Protein AF-A0A1B2LZU1-F1 (afdb_monomer)

Nearest PDB structures (foldseek):
  8csz-assembly1_D  TM=6.851E-01  e=4.241E-01  synthetic construct
  6xiq-assembly1_E  TM=4.852E-01  e=8.073E-02  Saccharomyces cerevisiae
  5jus-assembly1_J  TM=5.601E-01  e=2.158E-01  Saccharomyces cerevisiae
  3mp8-assembly1_A  TM=7.818E-01  e=1.205E+00  Escherichia coli K-12
  6rm3-assembly1_LM0  TM=7.828E-01  e=1.205E+00  Vairimorpha necatrix

Solvent-accessible surface area (backbone atoms only — not comparable to full-atom values): 5438 Å² total; per-residue (Å²): 132,89,72,71,48,81,79,76,89,70,82,91,74,69,86,69,76,86,82,53,71,69,42,51,28,28,62,37,94,87,60,80,92,61,48,61,63,41,35,35,60,30,41,42,81,91,58,24,32,33,28,71,89,74,47,78,44,50,53,91,52,42,42,75,48,48,72,66,24,60,73,68,66,24,60,59,52,76,39,97,80,84,46,79,44,129

Radius of gyration: 13.78 Å; Cα contacts (8 Å, |Δi|>4): 136; chains: 1; bounding box: 35×24×39 Å

Mean predicted aligned error: 8.66 Å

Organism: NCBI:txid1789224

Secondary structure (DSSP, 8-state):
-----PPP---S---S----TT-EEEEPTT-TT--S-EEEEEEETTTEEEETTS-EEEGGGEEEPPHHHHHHTS--EEETTTEEE-

Structure (mmCIF, N/CA/C/O backbone):
data_AF-A0A1B2LZU1-F1
#
_entry.id   AF-A0A1B2LZU1-F1
#
loop_
_atom_site.group_PDB
_atom_site.id
_atom_site.type_symbol
_atom_site.label_atom_id
_atom_site.label_alt_id
_atom_site.label_comp_id
_atom_site.label_asym_id
_atom_site.label_entity_id
_atom_site.label_seq_id
_atom_site.pdbx_PDB_ins_code
_atom_site.Cartn_x
_atom_site.Cartn_y
_atom_site.Cartn_z
_atom_site.occupancy
_atom_site.B_iso_or_equiv
_atom_site.auth_seq_id
_atom_site.auth_comp_id
_atom_site.auth_asym_id
_atom_site.auth_atom_id
_atom_site.pdbx_PDB_model_num
ATOM 1 N N . MET A 1 1 ? -19.984 5.454 4.957 1.00 60.00 1 MET A N 1
ATOM 2 C CA . MET A 1 1 ? -18.894 6.446 5.108 1.00 60.00 1 MET A CA 1
ATOM 3 C C . MET A 1 1 ? -17.610 5.660 5.332 1.00 60.00 1 MET A C 1
ATOM 5 O O . MET A 1 1 ? -17.675 4.691 6.077 1.00 60.00 1 MET A O 1
ATOM 9 N N . LYS A 1 2 ? -16.499 5.996 4.660 1.00 69.94 2 LYS A N 1
ATOM 10 C CA . LYS A 1 2 ? -15.183 5.410 4.972 1.00 69.94 2 LYS A CA 1
ATOM 11 C C . LYS A 1 2 ? -14.654 6.141 6.210 1.00 69.94 2 LYS A C 1
ATOM 13 O O . LYS A 1 2 ? -14.499 7.359 6.159 1.00 69.94 2 LYS A O 1
ATOM 18 N N . SER A 1 3 ? -14.466 5.446 7.325 1.00 70.75 3 SER A N 1
ATOM 19 C CA . SER A 1 3 ? -14.042 6.072 8.584 1.00 70.75 3 SER A CA 1
ATOM 20 C C . SER A 1 3 ? -12.531 5.998 8.706 1.00 70.75 3 SER A C 1
ATOM 22 O O . SER A 1 3 ? -12.029 4.924 8.983 1.00 70.75 3 SER A O 1
ATOM 24 N N . ASN A 1 4 ? -11.789 7.086 8.516 1.00 74.75 4 ASN A N 1
ATOM 25 C CA . ASN A 1 4 ? -10.340 7.051 8.737 1.00 74.75 4 ASN A CA 1
ATOM 26 C C . ASN A 1 4 ? -10.040 7.079 10.246 1.00 74.75 4 ASN A C 1
ATOM 28 O O . ASN A 1 4 ? -10.513 7.980 10.940 1.00 74.75 4 ASN A O 1
ATOM 32 N N . ILE A 1 5 ? -9.293 6.097 10.752 1.00 80.00 5 ILE A N 1
ATOM 33 C CA . ILE A 1 5 ? -8.872 6.024 12.159 1.00 80.00 5 ILE A CA 1
ATOM 34 C C . ILE A 1 5 ? -7.354 6.212 12.204 1.00 80.00 5 ILE A C 1
ATOM 36 O O . ILE A 1 5 ? -6.650 5.813 11.283 1.00 80.00 5 ILE A O 1
ATOM 40 N N . SER A 1 6 ? -6.826 6.834 13.255 1.00 76.12 6 SER A N 1
ATOM 41 C CA . SER A 1 6 ? -5.375 6.880 13.455 1.00 76.12 6 SER A CA 1
ATOM 42 C C . SER A 1 6 ? -4.865 5.496 13.844 1.00 76.12 6 SER A C 1
ATOM 44 O O . SER A 1 6 ? -5.411 4.883 14.765 1.00 76.12 6 SER A O 1
ATOM 46 N N . LYS A 1 7 ? -3.802 5.014 13.192 1.00 70.31 7 LYS A N 1
ATOM 47 C CA . LYS A 1 7 ? -3.124 3.800 13.651 1.00 70.31 7 LYS A CA 1
ATOM 48 C C . LYS A 1 7 ? -2.593 4.041 15.074 1.00 70.31 7 LYS A C 1
ATOM 50 O O . LYS A 1 7 ? -1.943 5.068 15.297 1.00 70.31 7 LYS A O 1
ATOM 55 N N . PRO A 1 8 ? -2.911 3.178 16.057 1.00 70.38 8 PRO A N 1
ATOM 56 C CA . PRO A 1 8 ? -2.353 3.314 17.395 1.00 70.38 8 PRO A CA 1
ATOM 57 C C . PRO A 1 8 ? -0.830 3.215 17.316 1.00 70.38 8 PRO A C 1
ATOM 59 O O . PRO A 1 8 ? -0.303 2.402 16.563 1.00 70.38 8 PRO A O 1
ATOM 62 N N . SER A 1 9 ? -0.122 4.034 18.091 1.00 62.78 9 SER A N 1
ATOM 63 C CA . SER A 1 9 ? 1.337 3.993 18.183 1.00 62.78 9 SER A CA 1
ATOM 64 C C . SER A 1 9 ? 1.762 2.660 18.814 1.00 62.78 9 SER A C 1
ATOM 66 O O . SER A 1 9 ? 1.853 2.547 20.036 1.00 62.78 9 SER A O 1
ATOM 68 N N . VAL A 1 10 ? 1.950 1.615 18.008 1.00 58.91 10 VAL A N 1
ATOM 69 C CA . VAL A 1 10 ? 2.421 0.317 18.498 1.00 58.91 10 VAL A CA 1
ATOM 70 C C . VAL A 1 10 ? 3.914 0.414 18.807 1.00 58.91 10 VAL A C 1
ATOM 72 O O . VAL A 1 10 ? 4.696 0.987 18.050 1.00 58.91 10 VAL A O 1
ATOM 75 N N . ALA A 1 11 ? 4.313 -0.112 19.963 1.00 50.06 11 ALA A N 1
ATOM 76 C CA . ALA A 1 11 ? 5.695 -0.118 20.417 1.00 50.06 11 ALA A CA 1
ATOM 77 C C . ALA A 1 11 ? 6.547 -1.036 19.527 1.00 50.06 11 ALA A C 1
ATOM 79 O O . ALA A 1 11 ? 6.605 -2.225 19.803 1.00 50.06 11 ALA A O 1
ATOM 80 N N . SER A 1 12 ? 7.152 -0.470 18.474 1.00 49.56 12 SER A N 1
ATOM 81 C CA . SER A 1 12 ? 8.376 -0.840 17.717 1.00 49.56 12 SER A CA 1
ATOM 82 C C . SER A 1 12 ? 8.691 -2.310 17.370 1.00 49.56 12 SER A C 1
ATOM 84 O O . SER A 1 12 ? 9.715 -2.564 16.744 1.00 49.56 12 SER A O 1
ATOM 86 N N . ASN A 1 13 ? 7.843 -3.268 17.729 1.00 50.22 13 ASN A N 1
ATOM 87 C CA . ASN A 1 13 ? 8.070 -4.706 17.596 1.00 50.22 13 ASN A CA 1
ATOM 88 C C . ASN A 1 13 ? 7.042 -5.360 16.664 1.00 50.22 13 ASN A C 1
ATOM 90 O O . ASN A 1 13 ? 7.113 -6.565 16.435 1.00 50.22 13 ASN A O 1
ATOM 94 N N . ASP A 1 14 ? 6.084 -4.581 16.159 1.00 49.69 14 ASP A N 1
ATOM 95 C CA . ASP A 1 14 ? 5.125 -5.035 15.166 1.00 49.69 14 ASP A CA 1
ATOM 96 C C . ASP A 1 14 ? 5.750 -4.844 13.783 1.00 49.69 14 ASP A C 1
ATOM 98 O O . ASP A 1 14 ? 6.030 -3.727 13.355 1.00 49.69 14 ASP A O 1
ATOM 102 N N . THR A 1 15 ? 6.056 -5.943 13.102 1.00 50.91 15 THR A N 1
ATOM 103 C CA . THR A 1 15 ? 6.669 -5.941 11.765 1.00 50.91 15 THR A CA 1
ATOM 104 C C . THR A 1 15 ? 5.687 -5.534 10.660 1.00 50.91 15 THR A C 1
ATOM 106 O O . THR A 1 15 ? 6.031 -5.604 9.479 1.00 50.91 15 THR A O 1
ATOM 109 N N . ALA A 1 16 ? 4.459 -5.139 11.013 1.00 55.75 16 ALA A N 1
ATOM 110 C CA . ALA A 1 16 ? 3.496 -4.576 10.082 1.00 55.75 16 ALA A CA 1
ATOM 111 C C . ALA A 1 16 ? 4.061 -3.271 9.503 1.00 55.75 16 ALA A C 1
ATOM 113 O O . ALA A 1 16 ? 4.272 -2.293 10.212 1.00 55.75 16 ALA A O 1
ATOM 114 N N . THR A 1 17 ? 4.351 -3.277 8.202 1.00 63.38 17 THR A N 1
ATOM 115 C CA . THR A 1 17 ? 4.811 -2.087 7.478 1.00 63.38 17 THR A CA 1
ATOM 116 C C . THR A 1 17 ? 3.771 -0.980 7.637 1.00 63.38 17 THR A C 1
ATOM 118 O O . THR A 1 17 ? 2.620 -1.143 7.233 1.00 63.38 17 THR A O 1
ATOM 121 N N . ASP A 1 18 ? 4.162 0.126 8.267 1.00 76.00 18 ASP A N 1
ATOM 122 C CA . ASP A 1 18 ? 3.273 1.258 8.506 1.00 76.00 18 ASP A CA 1
ATOM 123 C C . ASP A 1 18 ? 3.098 2.068 7.221 1.00 76.00 18 ASP A C 1
ATOM 125 O O . ASP A 1 18 ? 3.975 2.836 6.831 1.00 76.00 18 ASP A O 1
ATOM 129 N N . TYR A 1 19 ? 1.943 1.913 6.574 1.00 87.38 19 TYR A N 1
ATOM 130 C CA . TYR A 1 19 ? 1.554 2.755 5.446 1.00 87.38 19 TYR A CA 1
ATOM 131 C C . TYR A 1 19 ? 0.868 4.043 5.907 1.00 87.38 19 TYR A C 1
ATOM 133 O O . TYR A 1 19 ? 0.059 4.034 6.842 1.00 87.38 19 TYR A O 1
ATOM 141 N N . ILE A 1 20 ? 1.112 5.139 5.192 1.00 88.44 20 ILE A N 1
ATOM 142 C CA . ILE A 1 20 ? 0.437 6.424 5.393 1.00 88.44 20 ILE A CA 1
ATOM 143 C C . ILE A 1 20 ? -0.441 6.797 4.196 1.00 88.44 20 ILE A C 1
ATOM 145 O O . ILE A 1 20 ? -0.267 6.316 3.078 1.00 88.44 20 ILE A O 1
ATOM 149 N N . VAL A 1 21 ? -1.411 7.686 4.428 1.00 90.75 21 V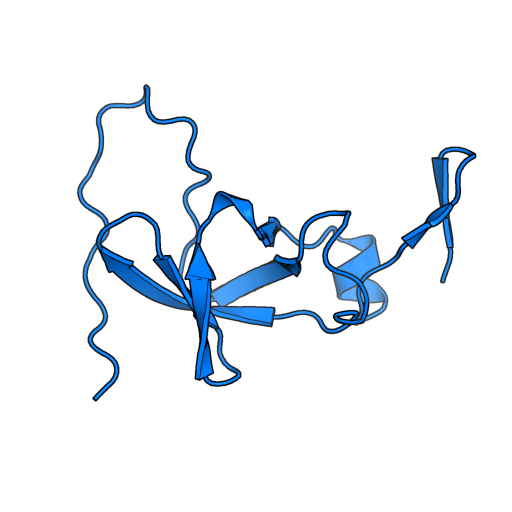AL A N 1
ATOM 150 C CA . VAL A 1 21 ? -2.275 8.212 3.362 1.00 90.75 21 VAL A CA 1
ATOM 151 C C . VAL A 1 21 ? -1.420 8.874 2.279 1.00 90.75 21 VAL A C 1
ATOM 153 O O . VAL A 1 21 ? -0.614 9.755 2.572 1.00 90.75 21 VAL A O 1
ATOM 156 N N . GLY A 1 22 ? -1.632 8.469 1.028 1.00 91.25 22 GLY A N 1
ATOM 157 C CA . GLY A 1 22 ? -0.865 8.925 -0.129 1.00 91.25 22 GLY A CA 1
ATOM 158 C C . GLY A 1 22 ? 0.243 7.969 -0.574 1.00 91.25 22 GLY A C 1
ATOM 159 O O . GLY A 1 22 ? 0.727 8.121 -1.697 1.00 91.25 22 GLY A O 1
ATOM 160 N N . ASP A 1 23 ? 0.601 6.963 0.230 1.00 93.50 23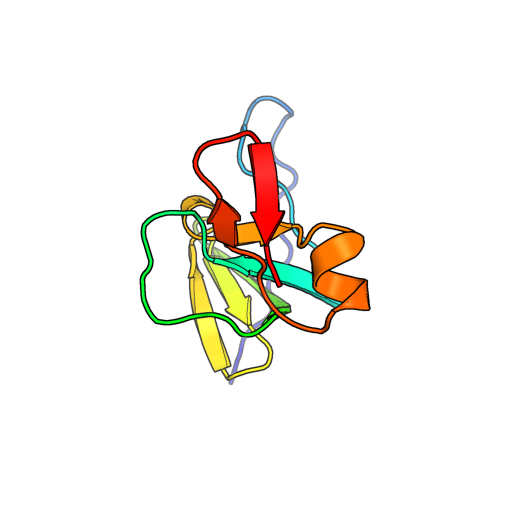 ASP A N 1
ATOM 161 C CA . ASP A 1 23 ? 1.567 5.951 -0.195 1.00 93.50 23 ASP A CA 1
ATOM 162 C C . ASP A 1 23 ? 1.065 5.181 -1.413 1.00 93.50 23 ASP A C 1
ATOM 164 O O . ASP A 1 23 ? -0.113 4.824 -1.515 1.00 93.50 23 ASP A O 1
ATOM 168 N N . VAL A 1 24 ? 1.987 4.902 -2.336 1.00 93.62 24 VAL A N 1
ATOM 169 C CA . VAL A 1 24 ? 1.726 4.080 -3.516 1.00 93.62 24 VAL A CA 1
ATOM 170 C C . VAL A 1 24 ? 2.149 2.649 -3.221 1.00 93.62 24 VAL A C 1
ATOM 172 O O . VAL A 1 24 ? 3.309 2.381 -2.899 1.00 93.62 24 VAL A O 1
ATOM 175 N N . VAL A 1 25 ? 1.205 1.727 -3.358 1.00 92.38 25 VAL A N 1
ATOM 176 C CA . VAL A 1 25 ? 1.382 0.308 -3.061 1.00 92.38 25 VAL A CA 1
ATOM 177 C C . VAL A 1 25 ? 1.015 -0.553 -4.261 1.00 92.38 25 VAL A C 1
ATOM 179 O O . VAL A 1 25 ? 0.274 -0.146 -5.159 1.00 92.38 25 VAL A O 1
ATOM 182 N N . VAL A 1 26 ? 1.541 -1.768 -4.266 1.00 90.12 26 VAL A N 1
ATOM 183 C CA . VAL A 1 26 ? 1.141 -2.849 -5.166 1.00 90.12 26 VAL A CA 1
ATOM 184 C C . VAL A 1 26 ? 0.752 -4.059 -4.337 1.00 90.12 26 VAL A C 1
ATOM 186 O O . VAL A 1 26 ? 1.163 -4.188 -3.186 1.00 90.12 26 VAL A O 1
ATOM 189 N N . TYR A 1 27 ? -0.039 -4.950 -4.921 1.00 87.81 27 TYR A N 1
ATOM 190 C CA . TYR A 1 27 ? -0.307 -6.244 -4.306 1.00 87.81 27 TYR A CA 1
ATOM 191 C C . TYR A 1 27 ? 0.959 -7.102 -4.276 1.00 87.81 27 TYR A C 1
ATOM 193 O O . TYR A 1 27 ? 1.777 -7.029 -5.193 1.00 87.81 27 TYR A O 1
ATOM 201 N N . GLU A 1 28 ? 1.098 -7.913 -3.232 1.00 82.94 28 GLU A N 1
ATOM 202 C CA . GLU A 1 28 ? 2.206 -8.857 -3.071 1.00 82.94 28 GLU A CA 1
ATOM 203 C C . GLU A 1 28 ? 2.209 -9.964 -4.137 1.00 82.94 28 GLU A C 1
ATOM 205 O O . GLU A 1 28 ? 1.218 -10.216 -4.846 1.00 82.94 28 GLU A O 1
ATOM 210 N N . ASP A 1 29 ? 3.369 -10.597 -4.315 1.00 67.69 29 ASP A N 1
ATOM 211 C CA . ASP A 1 29 ? 3.564 -11.698 -5.266 1.00 67.69 29 ASP A CA 1
ATOM 212 C C . ASP A 1 29 ? 2.654 -12.884 -4.915 1.00 67.69 29 ASP A C 1
ATOM 214 O O . ASP A 1 29 ? 2.573 -13.325 -3.773 1.00 67.69 29 ASP A O 1
ATOM 218 N N . GLY A 1 30 ? 1.895 -13.366 -5.907 1.00 63.16 30 GLY A N 1
ATOM 219 C CA . GLY A 1 30 ? 0.887 -14.423 -5.736 1.00 63.16 30 GLY A CA 1
ATOM 220 C C . GLY A 1 30 ? -0.571 -13.962 -5.851 1.00 63.16 30 GLY A C 1
ATOM 221 O O . GLY A 1 30 ? -1.444 -14.791 -6.103 1.00 63.16 30 GLY A O 1
ATOM 222 N N . ILE A 1 31 ? -0.854 -12.657 -5.775 1.00 65.62 31 ILE A N 1
ATOM 223 C CA . ILE A 1 31 ? -2.183 -12.111 -6.103 1.00 65.62 31 ILE A CA 1
ATOM 224 C C . ILE A 1 31 ? -2.217 -11.779 -7.602 1.00 65.62 31 ILE A C 1
ATOM 226 O O . ILE A 1 31 ? -1.850 -10.685 -8.039 1.00 65.62 31 ILE A O 1
ATOM 230 N N . ILE A 1 32 ? -2.596 -12.777 -8.403 1.00 56.53 32 ILE A N 1
ATOM 231 C CA . ILE A 1 32 ? -2.582 -12.728 -9.873 1.00 56.53 32 ILE A CA 1
ATOM 232 C C . ILE A 1 32 ? -3.726 -11.839 -10.389 1.00 56.53 32 ILE A C 1
ATOM 234 O O . ILE A 1 32 ? -4.854 -11.916 -9.906 1.00 56.53 32 ILE A O 1
ATOM 238 N N . GLY A 1 33 ? -3.446 -11.014 -11.404 1.00 61.78 33 GLY A N 1
ATOM 239 C CA . GLY A 1 33 ? -4.450 -10.201 -12.110 1.00 61.78 33 GLY A CA 1
ATOM 240 C C . GLY A 1 33 ? -4.563 -8.747 -11.645 1.00 61.78 33 GLY A C 1
ATOM 241 O O . GLY A 1 33 ? -5.298 -7.975 -12.258 1.00 61.78 33 GLY A O 1
ATOM 242 N N . LEU A 1 34 ? -3.808 -8.344 -10.617 1.00 70.62 34 LEU A N 1
ATOM 243 C CA . LEU A 1 34 ? -3.762 -6.963 -10.132 1.00 70.62 34 LEU A CA 1
ATOM 244 C C . LEU A 1 34 ? -2.401 -6.338 -10.462 1.00 70.62 34 LEU A C 1
ATOM 246 O O . LEU A 1 34 ? -1.436 -6.448 -9.704 1.00 70.62 34 LEU A O 1
ATOM 250 N N . SER A 1 35 ? -2.326 -5.701 -11.632 1.00 71.00 35 SER A N 1
ATOM 251 C CA . SER A 1 35 ? -1.128 -5.001 -12.124 1.00 71.00 35 SER A CA 1
ATOM 252 C C . SER A 1 35 ? -1.163 -3.488 -11.891 1.00 71.00 35 SER A C 1
ATOM 254 O O . SER A 1 35 ? -0.199 -2.785 -12.192 1.00 71.00 35 SER A O 1
ATOM 256 N N . SER A 1 36 ? -2.266 -2.958 -11.366 1.00 83.56 36 SER A N 1
ATOM 257 C CA . SER A 1 36 ? -2.423 -1.525 -11.126 1.00 83.56 36 SER A CA 1
ATOM 258 C C . SER A 1 36 ? -1.758 -1.101 -9.821 1.00 83.56 36 SER A C 1
ATOM 260 O O . SER A 1 36 ? -1.902 -1.770 -8.797 1.00 83.56 36 SER A O 1
ATOM 262 N N . LEU A 1 37 ? -1.084 0.049 -9.860 1.00 90.81 37 LEU A N 1
ATOM 263 C CA . LEU A 1 37 ? -0.691 0.761 -8.649 1.00 90.81 37 LEU A CA 1
ATOM 264 C C . LEU A 1 37 ? -1.944 1.192 -7.887 1.00 90.81 37 LEU A C 1
ATOM 266 O O . LEU A 1 37 ? -2.950 1.568 -8.493 1.00 90.81 37 LEU A O 1
ATOM 270 N N . GLN A 1 38 ? -1.861 1.157 -6.567 1.00 93.00 38 GLN A N 1
ATOM 271 C CA . GLN A 1 38 ? -2.918 1.585 -5.665 1.00 93.00 38 GLN A CA 1
ATOM 272 C C . GLN A 1 38 ? -2.378 2.667 -4.739 1.00 93.00 38 GLN A C 1
ATOM 274 O O . GLN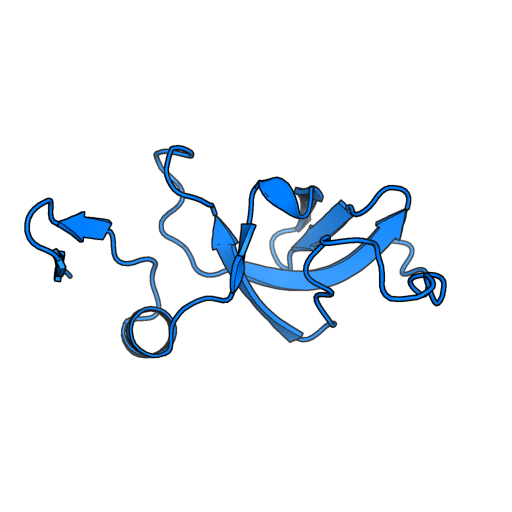 A 1 38 ? -1.175 2.752 -4.505 1.00 93.00 38 GLN A O 1
ATOM 279 N N . THR A 1 39 ? -3.266 3.501 -4.212 1.00 94.50 39 THR A N 1
ATOM 280 C CA . THR A 1 39 ? -2.896 4.561 -3.271 1.00 94.50 39 THR A CA 1
ATOM 281 C C . THR A 1 39 ? -3.639 4.361 -1.969 1.00 94.50 39 THR A C 1
ATOM 283 O O . THR A 1 39 ? -4.849 4.129 -1.991 1.00 94.50 39 THR A O 1
ATOM 286 N N . ILE A 1 40 ? -2.931 4.469 -0.850 1.00 93.94 40 ILE A N 1
ATOM 287 C CA . ILE A 1 40 ? -3.530 4.398 0.480 1.00 93.94 40 ILE A CA 1
ATOM 288 C C . ILE A 1 40 ? -4.375 5.645 0.728 1.00 93.94 40 ILE A C 1
ATOM 290 O O . ILE A 1 40 ? -3.905 6.775 0.603 1.00 93.94 40 ILE A O 1
ATOM 294 N N . GLU A 1 41 ? -5.632 5.435 1.095 1.00 93.94 41 GLU A N 1
ATOM 295 C CA . GLU A 1 41 ? -6.611 6.490 1.354 1.00 93.94 41 GLU A CA 1
ATOM 296 C C . GLU A 1 41 ? -6.886 6.647 2.854 1.00 93.94 41 GLU A C 1
ATOM 298 O O . GLU A 1 41 ? -7.041 7.766 3.340 1.00 93.94 41 GLU A O 1
ATOM 303 N N . ALA A 1 42 ? -6.945 5.539 3.598 1.00 90.75 42 ALA A N 1
ATOM 304 C CA . ALA A 1 42 ? -7.239 5.554 5.029 1.00 90.75 42 ALA A CA 1
ATOM 305 C C . ALA A 1 42 ? -6.794 4.260 5.720 1.00 90.75 42 ALA A C 1
ATOM 307 O O . ALA A 1 42 ? -6.902 3.181 5.139 1.00 90.75 42 ALA A O 1
ATOM 308 N N . TYR A 1 43 ? -6.383 4.365 6.983 1.00 89.94 43 TYR A N 1
ATOM 309 C CA . TYR A 1 43 ? -6.172 3.211 7.860 1.00 89.94 43 TYR A CA 1
ATOM 310 C C . TYR A 1 43 ? -7.501 2.760 8.477 1.00 89.94 43 TYR A C 1
ATOM 312 O O . TYR A 1 43 ? -8.369 3.585 8.780 1.00 89.94 43 TYR A O 1
ATOM 320 N N . GLN A 1 44 ? -7.656 1.452 8.666 1.00 90.06 44 GLN A N 1
ATOM 321 C CA . GLN A 1 44 ? -8.714 0.778 9.416 1.00 90.06 44 GLN A CA 1
ATOM 322 C C . GLN A 1 44 ? -8.093 -0.109 10.508 1.00 90.06 44 GLN A C 1
ATOM 324 O O . GLN A 1 44 ? -6.943 -0.512 10.371 1.00 90.06 44 GLN A O 1
ATOM 329 N N . PRO A 1 45 ? -8.845 -0.460 11.568 1.00 85.31 45 PRO A N 1
ATOM 330 C CA . PRO A 1 45 ? -8.390 -1.418 12.574 1.00 85.31 45 PRO A CA 1
ATOM 331 C C . PRO A 1 45 ? -7.903 -2.745 11.972 1.00 85.31 45 PRO A C 1
ATOM 333 O O . PRO A 1 45 ? -8.263 -3.101 10.848 1.00 85.31 45 PRO A O 1
ATOM 336 N N . ASP A 1 46 ? -7.110 -3.475 12.755 1.00 86.44 46 ASP A N 1
ATOM 337 C CA . ASP A 1 46 ? -6.539 -4.774 12.382 1.00 86.44 46 ASP A CA 1
ATOM 338 C C . ASP A 1 46 ? -5.657 -4.708 11.120 1.00 86.44 46 ASP A C 1
ATOM 340 O O . ASP A 1 46 ? -5.751 -5.576 10.259 1.00 86.44 46 ASP A O 1
ATOM 344 N N . ASP A 1 47 ? -4.853 -3.648 10.968 1.00 87.88 47 ASP A N 1
ATOM 345 C CA . ASP A 1 47 ? -3.907 -3.455 9.852 1.00 87.88 47 ASP A CA 1
ATOM 346 C C . ASP A 1 47 ? -4.523 -3.527 8.450 1.00 87.88 47 ASP A C 1
ATOM 348 O O . ASP A 1 47 ? -3.893 -3.935 7.468 1.00 87.88 47 ASP A O 1
ATOM 352 N N . HIS A 1 48 ? -5.770 -3.077 8.339 1.00 90.88 48 HIS A N 1
ATOM 353 C CA . HIS A 1 48 ? -6.427 -2.912 7.056 1.00 90.88 48 HIS A CA 1
ATOM 354 C C . HIS A 1 48 ? -6.298 -1.478 6.545 1.00 90.88 48 HIS A C 1
ATOM 356 O O . HIS A 1 48 ? -6.297 -0.508 7.299 1.00 90.88 48 HIS A O 1
ATOM 362 N N . TYR A 1 49 ? -6.249 -1.334 5.227 1.00 91.88 49 TYR A N 1
ATOM 363 C CA . TYR A 1 49 ? -6.115 -0.052 4.556 1.00 91.88 49 TYR A CA 1
ATOM 364 C C . TYR A 1 49 ? -7.124 0.052 3.420 1.00 91.88 49 TYR A C 1
ATOM 366 O O . TYR A 1 49 ? -7.297 -0.874 2.621 1.00 91.88 49 TYR A O 1
ATOM 374 N N . TRP A 1 50 ? -7.801 1.195 3.344 1.00 93.31 50 TRP A N 1
ATOM 375 C CA . TRP A 1 50 ? -8.580 1.563 2.173 1.00 93.31 50 TRP A CA 1
ATOM 376 C C . TRP A 1 50 ? -7.645 2.030 1.072 1.00 93.31 50 TRP A C 1
ATOM 378 O O . TRP A 1 50 ? -6.795 2.895 1.284 1.00 93.31 50 TRP A O 1
ATOM 388 N N . LEU A 1 51 ? -7.859 1.487 -0.115 1.00 92.81 51 LEU A N 1
ATOM 389 C CA . LEU A 1 51 ? -7.244 1.937 -1.349 1.00 92.81 51 LEU A CA 1
ATOM 390 C C . LEU A 1 51 ? -8.158 2.955 -2.031 1.00 92.81 51 LEU A C 1
ATOM 392 O O . LEU A 1 51 ? -9.382 2.836 -1.949 1.00 92.81 51 LEU A O 1
ATOM 396 N N . ALA A 1 52 ? -7.576 3.894 -2.777 1.00 91.19 52 ALA A N 1
ATOM 397 C CA . ALA A 1 52 ? -8.310 4.922 -3.522 1.00 91.19 52 ALA A CA 1
ATOM 398 C C . ALA A 1 52 ? -9.379 4.345 -4.478 1.00 91.19 52 ALA A C 1
ATOM 400 O O . ALA A 1 52 ? -10.395 4.987 -4.738 1.00 91.19 52 ALA A O 1
ATOM 401 N N . GLY A 1 53 ? -9.197 3.105 -4.953 1.00 84.75 53 GLY A N 1
ATOM 402 C CA . GLY A 1 53 ? -10.195 2.356 -5.729 1.00 84.75 53 GLY A CA 1
ATOM 403 C C . GLY A 1 53 ? -11.408 1.858 -4.928 1.00 84.75 53 GLY A C 1
ATOM 404 O O . GLY A 1 53 ? -12.294 1.224 -5.492 1.00 84.75 53 GLY A O 1
ATOM 405 N N . GLY A 1 54 ? -11.467 2.119 -3.619 1.00 88.31 54 GLY A N 1
ATOM 406 C CA . GLY A 1 54 ? -12.528 1.657 -2.723 1.00 88.31 54 GLY A CA 1
ATOM 407 C C . GLY A 1 54 ? -12.378 0.206 -2.263 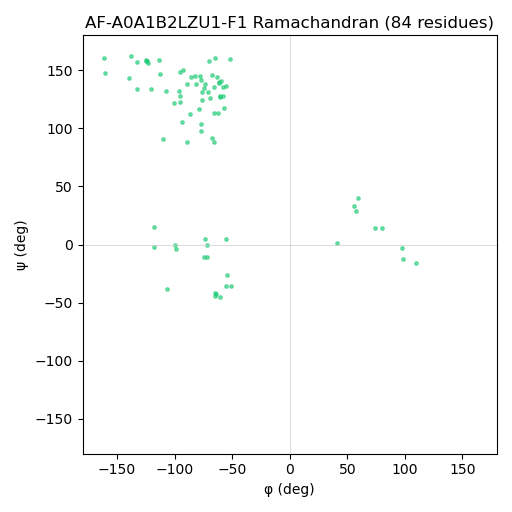1.00 88.31 54 GLY A C 1
ATOM 408 O O . GLY A 1 54 ? -13.333 -0.355 -1.736 1.00 88.31 54 GLY A O 1
ATOM 409 N N . GLN A 1 55 ? -11.209 -0.408 -2.457 1.00 89.88 55 GLN A N 1
ATOM 410 C CA . GLN A 1 55 ? -10.902 -1.752 -1.965 1.00 89.88 55 GLN A CA 1
ATOM 411 C C . GLN A 1 55 ? -10.305 -1.679 -0.558 1.00 89.88 55 GLN A C 1
ATOM 413 O O . GLN A 1 55 ? -9.469 -0.820 -0.289 1.00 89.88 55 GLN A O 1
ATOM 418 N N . LEU A 1 56 ? -10.720 -2.588 0.323 1.00 91.56 56 LEU A N 1
ATOM 419 C CA . LEU A 1 56 ? -10.112 -2.781 1.637 1.00 91.56 56 LEU A CA 1
ATOM 420 C C . LEU A 1 56 ? -9.103 -3.925 1.550 1.00 91.56 56 LEU A C 1
ATOM 422 O O . LEU A 1 56 ? -9.429 -4.983 1.008 1.00 91.56 56 LEU A O 1
ATOM 426 N N . VAL A 1 57 ? -7.895 -3.729 2.070 1.00 90.06 57 VAL A N 1
ATOM 427 C CA . VAL A 1 57 ? -6.831 -4.736 2.007 1.00 90.06 57 VAL A CA 1
ATOM 428 C C . VAL A 1 57 ? -6.056 -4.801 3.315 1.00 90.06 57 VAL A C 1
ATOM 430 O O . VAL A 1 57 ? -5.836 -3.778 3.952 1.00 90.06 57 VAL A O 1
ATOM 433 N N . HIS A 1 58 ? -5.650 -6.002 3.718 1.00 90.81 58 HIS A N 1
ATOM 434 C CA . HIS A 1 58 ? -4.751 -6.197 4.854 1.00 90.81 58 HIS A CA 1
ATOM 435 C C . HIS A 1 58 ? -3.301 -5.881 4.457 1.00 90.81 58 HIS A C 1
ATOM 437 O O . HIS A 1 58 ? -2.892 -6.198 3.337 1.00 90.81 58 HIS A O 1
ATOM 443 N N . ALA A 1 59 ? -2.515 -5.315 5.374 1.00 89.12 59 ALA A N 1
ATOM 444 C CA . ALA A 1 59 ? -1.130 -4.899 5.144 1.00 89.12 59 ALA A CA 1
ATOM 445 C C . ALA A 1 59 ? -0.242 -5.990 4.526 1.00 89.12 59 ALA A C 1
ATOM 447 O O . ALA A 1 59 ? 0.602 -5.691 3.693 1.00 89.12 59 ALA A O 1
ATOM 448 N N . THR A 1 60 ? -0.455 -7.259 4.889 1.00 88.38 60 THR A N 1
ATOM 449 C CA . THR A 1 60 ? 0.341 -8.406 4.404 1.00 88.38 60 THR A CA 1
ATOM 450 C C . THR A 1 60 ? 0.089 -8.779 2.942 1.00 88.38 60 THR A C 1
ATOM 452 O O . THR A 1 60 ? 0.782 -9.634 2.405 1.00 88.38 60 THR A O 1
ATOM 455 N N . HIS A 1 61 ? -0.939 -8.214 2.307 1.00 87.94 61 HIS A N 1
ATOM 456 C CA . HIS A 1 61 ? -1.270 -8.475 0.903 1.00 87.94 61 HIS A CA 1
ATOM 457 C C . HIS A 1 61 ? -0.766 -7.380 -0.037 1.00 87.94 61 HIS A C 1
ATOM 459 O O . HIS A 1 61 ? -1.001 -7.454 -1.246 1.00 87.94 61 HIS A O 1
ATOM 465 N N . ILE A 1 62 ? -0.119 -6.353 0.506 1.00 89.44 62 ILE A N 1
ATOM 466 C CA . ILE A 1 62 ? 0.414 -5.221 -0.239 1.00 89.44 62 ILE A CA 1
ATOM 467 C C . ILE A 1 62 ? 1.843 -4.929 0.199 1.00 89.44 62 ILE A C 1
ATOM 469 O O . ILE A 1 62 ? 2.242 -5.251 1.313 1.00 89.44 62 ILE A O 1
ATOM 473 N N . ARG A 1 63 ? 2.588 -4.271 -0.685 1.00 90.81 63 ARG A N 1
ATOM 474 C CA . ARG A 1 63 ? 3.897 -3.678 -0.408 1.00 90.81 63 ARG A CA 1
ATOM 475 C C . ARG A 1 63 ? 4.002 -2.309 -1.048 1.00 90.81 63 ARG A C 1
ATOM 477 O O . ARG A 1 63 ? 3.277 -2.010 -2.000 1.00 90.81 63 ARG A O 1
ATOM 484 N N . HIS A 1 64 ? 4.954 -1.497 -0.599 1.00 91.19 64 HIS A N 1
ATOM 485 C CA . HIS A 1 64 ? 5.298 -0.274 -1.317 1.00 91.19 64 HIS A CA 1
ATOM 486 C C . HIS A 1 64 ? 5.661 -0.584 -2.774 1.00 91.19 64 HIS A C 1
ATOM 488 O O . HIS A 1 64 ? 6.387 -1.540 -3.078 1.00 91.19 64 HIS A O 1
ATOM 494 N N . ALA A 1 65 ? 5.146 0.245 -3.677 1.00 90.38 65 ALA A N 1
ATOM 495 C CA . ALA A 1 65 ? 5.565 0.222 -5.063 1.00 9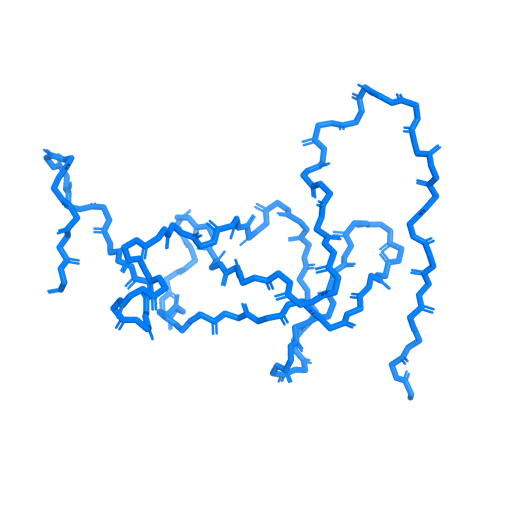0.38 65 ALA A CA 1
ATOM 496 C C . ALA A 1 65 ? 7.033 0.655 -5.149 1.00 90.38 65 ALA A C 1
ATOM 498 O O . ALA A 1 65 ? 7.455 1.635 -4.532 1.00 90.38 65 ALA A O 1
ATOM 499 N N . THR A 1 66 ? 7.821 -0.064 -5.937 1.00 89.62 66 THR A N 1
ATOM 500 C CA . THR A 1 66 ? 9.195 0.334 -6.239 1.00 89.62 66 THR A CA 1
ATOM 501 C C . THR A 1 66 ? 9.205 1.575 -7.132 1.00 89.62 66 THR A C 1
ATOM 503 O O . THR A 1 66 ? 8.263 1.839 -7.884 1.00 89.62 66 THR A O 1
ATOM 506 N N . THR A 1 67 ? 10.312 2.319 -7.139 1.00 89.38 67 THR A N 1
ATOM 507 C CA . THR A 1 67 ? 10.484 3.472 -8.040 1.00 89.38 67 T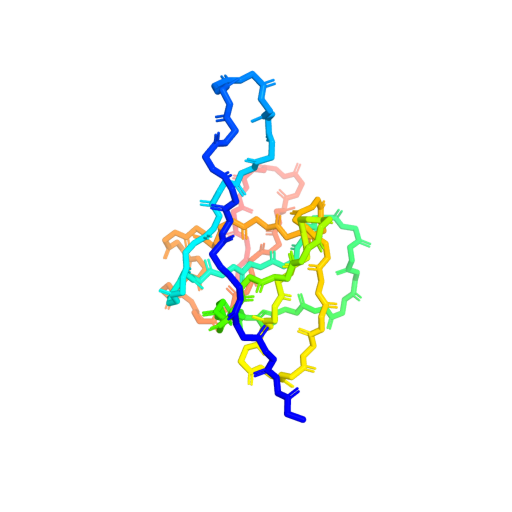HR A CA 1
ATOM 508 C C . THR A 1 67 ? 10.288 3.096 -9.512 1.00 89.38 67 THR A C 1
ATOM 510 O O . THR A 1 67 ? 9.736 3.882 -10.284 1.00 89.38 67 THR A O 1
ATOM 513 N N . ALA A 1 68 ? 10.703 1.889 -9.908 1.00 88.75 68 ALA A N 1
ATOM 514 C CA . ALA A 1 68 ? 10.521 1.384 -11.265 1.00 88.75 68 ALA A CA 1
ATOM 515 C C . ALA A 1 68 ? 9.033 1.194 -11.605 1.00 88.75 68 ALA A C 1
ATOM 517 O O . ALA A 1 68 ? 8.592 1.636 -12.663 1.00 88.75 68 ALA A O 1
ATOM 518 N N . GLU A 1 69 ? 8.248 0.621 -10.691 1.00 89.38 69 GLU A N 1
ATOM 519 C CA . GLU A 1 69 ? 6.799 0.439 -10.849 1.00 89.38 69 GLU A CA 1
ATOM 520 C C . GLU A 1 69 ? 6.054 1.776 -10.903 1.00 89.38 69 GLU A C 1
ATOM 522 O O . GLU A 1 69 ? 5.194 1.976 -11.762 1.00 89.38 69 GLU A O 1
ATOM 527 N N . ILE A 1 70 ? 6.431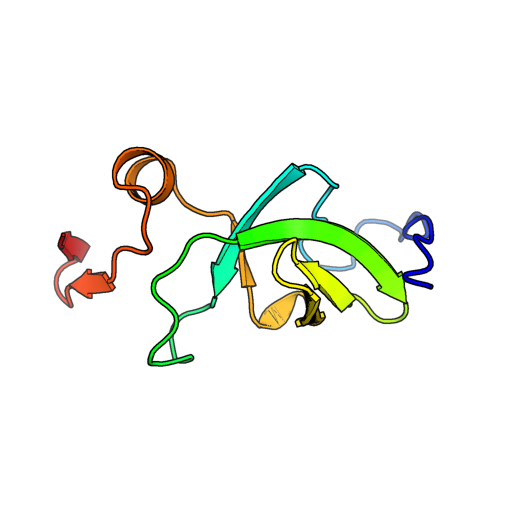 2.731 -10.045 1.00 90.31 70 ILE A N 1
ATOM 528 C CA . ILE A 1 70 ? 5.881 4.095 -10.059 1.00 90.31 70 ILE A CA 1
ATOM 529 C C . ILE A 1 70 ? 6.180 4.778 -11.400 1.00 90.31 70 ILE A C 1
ATOM 531 O O . ILE A 1 70 ? 5.286 5.359 -12.017 1.00 90.31 70 ILE A O 1
ATOM 535 N N . THR A 1 71 ? 7.418 4.660 -11.887 1.00 89.25 71 THR A N 1
ATOM 536 C CA . THR A 1 71 ? 7.845 5.237 -13.172 1.00 89.25 71 THR A CA 1
ATOM 537 C C . THR A 1 71 ? 7.103 4.595 -14.346 1.00 89.25 71 THR A C 1
ATOM 539 O O . THR A 1 71 ? 6.633 5.298 -15.240 1.00 89.25 71 THR A O 1
ATOM 542 N N . ALA A 1 72 ? 6.939 3.271 -14.322 1.00 87.19 72 ALA A N 1
ATOM 543 C CA . ALA A 1 72 ? 6.194 2.512 -15.324 1.00 87.19 72 ALA A CA 1
ATOM 544 C C . ALA A 1 72 ? 4.666 2.667 -15.198 1.00 87.19 72 ALA A C 1
ATOM 546 O O . ALA A 1 72 ? 3.936 2.255 -16.101 1.00 87.19 72 ALA A O 1
ATOM 547 N N . ARG A 1 73 ? 4.183 3.259 -14.095 1.00 88.12 73 ARG A N 1
ATOM 548 C CA . ARG A 1 73 ? 2.764 3.410 -13.727 1.00 88.12 73 ARG A CA 1
ATOM 549 C C . ARG A 1 73 ? 2.002 2.086 -13.639 1.00 88.12 73 ARG A C 1
ATOM 551 O O . ARG A 1 73 ? 0.794 2.042 -13.870 1.00 88.12 73 ARG A O 1
ATOM 558 N N . ARG A 1 74 ? 2.704 1.005 -13.311 1.00 86.12 74 ARG A N 1
ATOM 559 C CA . ARG A 1 74 ? 2.143 -0.339 -13.150 1.00 86.12 74 ARG A CA 1
ATOM 560 C C . ARG A 1 74 ? 3.085 -1.216 -12.347 1.00 86.12 74 ARG A C 1
ATOM 562 O O . ARG A 1 74 ? 4.285 -0.957 -12.292 1.00 86.12 74 ARG A O 1
ATOM 569 N N . ARG A 1 75 ? 2.537 -2.289 -11.794 1.00 84.12 75 ARG A N 1
ATOM 570 C CA . ARG A 1 75 ? 3.313 -3.376 -11.214 1.00 84.12 75 ARG A CA 1
ATOM 571 C C . ARG A 1 75 ? 4.193 -4.015 -12.288 1.00 84.12 75 ARG A C 1
ATOM 573 O O . ARG A 1 75 ? 3.759 -4.207 -13.430 1.00 84.12 75 ARG A O 1
ATOM 580 N N . LEU A 1 76 ? 5.421 -4.324 -11.904 1.00 82.12 76 LEU A N 1
ATOM 581 C CA . LEU A 1 76 ? 6.387 -5.032 -12.726 1.00 82.12 76 LEU A CA 1
ATOM 582 C C . LEU A 1 76 ? 6.518 -6.432 -12.149 1.00 82.12 76 LEU A C 1
ATOM 584 O O . LEU A 1 76 ? 6.638 -6.590 -10.935 1.00 82.12 76 LEU A O 1
ATOM 588 N N . ASP A 1 77 ? 6.447 -7.431 -13.019 1.00 72.06 77 ASP A N 1
ATOM 589 C CA . ASP A 1 77 ? 6.635 -8.807 -12.591 1.00 72.06 77 ASP A CA 1
ATOM 590 C C . ASP A 1 77 ? 8.129 -9.059 -12.388 1.00 72.06 77 ASP A C 1
ATOM 592 O O . ASP A 1 77 ? 8.978 -8.567 -13.150 1.00 72.06 77 ASP A O 1
ATOM 596 N N . ILE A 1 78 ? 8.465 -9.821 -11.352 1.00 60.66 78 ILE A N 1
ATOM 597 C CA . ILE A 1 78 ? 9.845 -10.237 -11.139 1.00 60.66 78 ILE A CA 1
ATOM 598 C C . ILE A 1 78 ? 10.090 -11.371 -12.131 1.00 60.66 78 ILE A C 1
ATOM 600 O O . ILE A 1 78 ? 9.731 -12.522 -11.884 1.00 60.66 78 ILE A O 1
ATOM 604 N N . SER A 1 79 ? 10.689 -11.069 -13.288 1.00 52.12 79 SER A N 1
ATOM 605 C CA . SER A 1 79 ? 11.156 -12.139 -14.170 1.00 52.12 79 SER A CA 1
ATOM 606 C C . SER A 1 79 ? 12.132 -12.991 -13.373 1.00 52.12 79 SER A C 1
ATOM 608 O O . SER A 1 79 ? 13.003 -12.453 -12.686 1.00 52.12 79 SER A O 1
ATOM 610 N N . THR A 1 80 ? 12.002 -14.312 -13.485 1.00 46.88 80 THR A N 1
ATOM 611 C CA . THR A 1 80 ? 12.662 -15.379 -1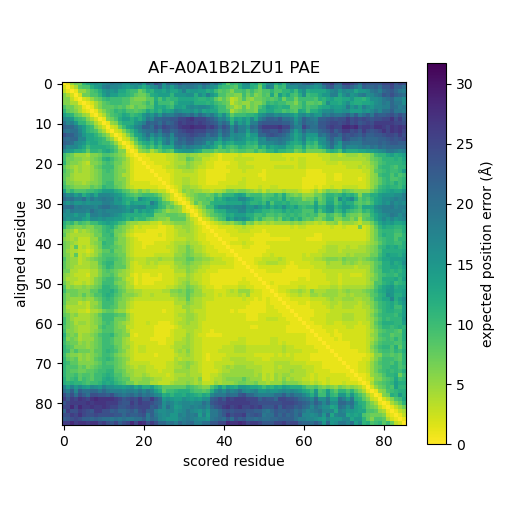2.706 1.00 46.88 80 THR A CA 1
ATOM 612 C C . THR A 1 80 ? 14.207 -15.322 -12.689 1.00 46.88 80 THR A C 1
ATOM 614 O O . THR A 1 80 ? 14.854 -16.189 -12.119 1.00 46.88 80 THR A O 1
ATOM 617 N N . ASN A 1 81 ? 14.813 -14.287 -13.275 1.00 52.09 81 ASN A N 1
ATOM 618 C 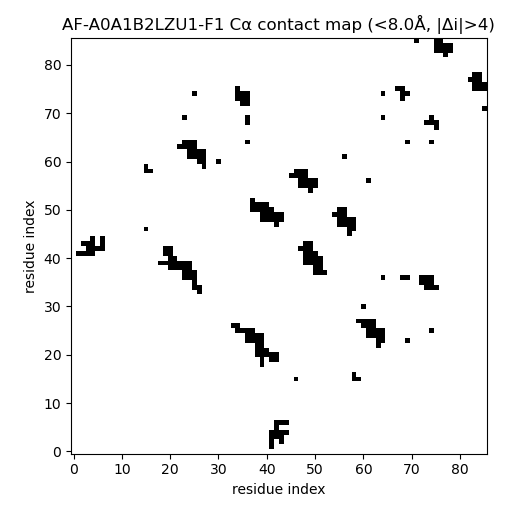CA . ASN A 1 81 ? 16.245 -14.001 -13.332 1.00 52.09 81 ASN A CA 1
ATOM 619 C C . ASN A 1 81 ? 16.648 -12.675 -12.644 1.00 52.09 81 ASN A C 1
ATOM 621 O O . ASN A 1 81 ? 17.741 -12.173 -12.891 1.00 52.09 81 ASN A O 1
ATOM 625 N N . GLY A 1 82 ? 15.782 -12.066 -11.822 1.00 52.19 82 GLY A N 1
ATOM 626 C CA . GLY A 1 82 ? 16.081 -10.801 -11.127 1.00 52.19 82 GLY A CA 1
ATOM 627 C C . GLY A 1 82 ? 16.050 -9.561 -12.030 1.00 52.19 82 GLY A C 1
ATOM 628 O O . GLY A 1 82 ? 16.526 -8.495 -11.647 1.00 52.19 82 GLY A O 1
ATOM 629 N N . VAL A 1 83 ? 15.487 -9.694 -13.233 1.00 57.38 83 VAL A N 1
ATOM 630 C CA . VAL A 1 83 ? 15.277 -8.587 -14.170 1.00 57.38 83 VAL A CA 1
ATOM 631 C C . VAL A 1 83 ? 13.816 -8.163 -14.074 1.00 57.38 83 VAL A C 1
ATOM 633 O O . VAL A 1 83 ? 12.919 -8.972 -14.299 1.00 57.38 83 VAL A O 1
ATOM 636 N N . LEU A 1 84 ? 13.570 -6.897 -13.741 1.00 54.12 84 LEU A N 1
ATOM 637 C CA . LEU A 1 84 ? 12.225 -6.325 -13.785 1.00 54.12 84 LEU A CA 1
ATOM 638 C C . LEU A 1 84 ? 11.777 -6.284 -15.247 1.00 54.12 84 LEU A C 1
ATOM 640 O O . LEU A 1 84 ? 12.372 -5.561 -16.049 1.00 54.12 84 LEU A O 1
ATOM 644 N N . ILE A 1 85 ? 10.765 -7.076 -15.602 1.00 55.81 85 ILE A N 1
ATOM 645 C CA . ILE A 1 85 ? 10.199 -7.039 -16.949 1.00 55.81 85 ILE A CA 1
ATOM 646 C C . ILE A 1 85 ? 8.985 -6.122 -16.964 1.00 55.81 85 ILE A C 1
ATOM 648 O O . ILE A 1 85 ? 8.073 -6.223 -16.143 1.00 55.81 85 ILE A O 1
ATOM 652 N N . ALA A 1 86 ? 9.035 -5.189 -17.910 1.00 50.69 86 ALA A N 1
ATOM 653 C CA . ALA A 1 86 ? 7.894 -4.419 -18.350 1.00 50.69 86 ALA A CA 1
ATOM 654 C C . ALA A 1 86 ? 6.960 -5.362 -19.123 1.00 50.69 86 ALA A C 1
ATOM 656 O O . ALA A 1 86 ? 7.295 -5.725 -20.258 1.00 50.69 86 ALA A O 1
#

pLDDT: mean 78.08, std 15.18, range [46.88, 94.5]

Foldseek 3Di:
DPDADDDPPDPPPPPQPDDDFQFWKFFDPPPPPGWAIWTFHGDDPPQWTQTPVRDIDHSNGMDGDDPVCVVVRTHFDCDPVRDGDD

Sequence (86 aa):
MKSNISKPSVASNDTATDYIVGDVVVYEDGIIGLSSLQTIEAYQPDDHYWLAGGQLVHATHIRHATTAEITARRRLDISTNGVLIA